Protein AF-A0A535UPL1-F1 (afdb_monomer_lite)

Sequence (109 aa):
MVQADIFSMHWLLLVPPGIPD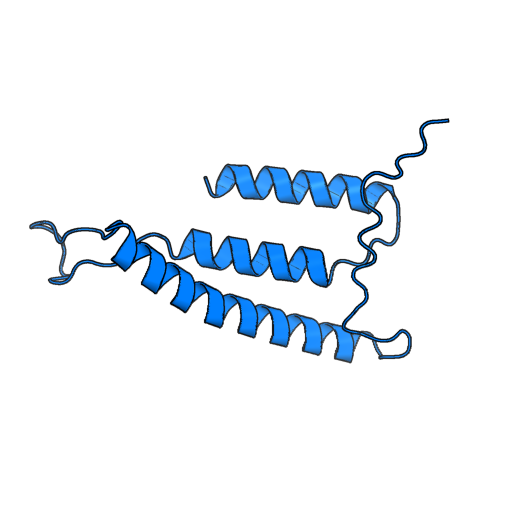IITLLIGGAAAFLFAYLLTFAMRALCYKLGWLDQPAARRVHTKAVPRLGGVAMFVAFALASILFYKPGSSNEVIIYWLLMAASLFLVI

Foldseek 3Di:
DPPCPPDPPPLVPPDDPPDDPVVLVVVLVVQLVVQLVVLQVVQQVVCVVVVQWQDDDPPDPDNDTHHPCSVVSNLVSVVVSCSNSDDDPDPVVVVVVVVVNVVVVVVSD

Structure (mmCIF, N/CA/C/O backbone):
data_AF-A0A535UPL1-F1
#
_entry.id   AF-A0A535UPL1-F1
#
loop_
_atom_site.group_PDB
_atom_site.id
_atom_site.type_symbol
_atom_site.label_atom_id
_atom_site.label_alt_id
_atom_site.label_comp_id
_atom_site.label_asym_id
_atom_site.label_entity_id
_atom_site.label_seq_id
_atom_site.pdbx_PDB_ins_code
_atom_site.Cartn_x
_atom_site.Cartn_y
_atom_site.Cartn_z
_atom_site.occupancy
_atom_site.B_iso_or_equiv
_atom_site.auth_seq_id
_atom_site.auth_comp_id
_atom_site.auth_asym_id
_atom_site.auth_atom_id
_atom_site.pdbx_PDB_model_num
ATOM 1 N N . MET A 1 1 ? 36.236 -3.725 -7.963 1.00 39.41 1 MET A N 1
ATOM 2 C CA . MET A 1 1 ? 35.810 -5.023 -7.396 1.00 39.41 1 MET A CA 1
ATOM 3 C C . MET A 1 1 ? 35.050 -4.792 -6.093 1.00 39.41 1 MET A C 1
ATOM 5 O O . MET A 1 1 ? 35.579 -5.038 -5.025 1.00 39.41 1 MET A O 1
ATOM 9 N N . VAL A 1 2 ? 33.816 -4.297 -6.179 1.00 43.72 2 VAL A N 1
ATOM 10 C CA . VAL A 1 2 ? 32.766 -4.607 -5.199 1.00 43.72 2 VAL A CA 1
ATOM 11 C C . VAL A 1 2 ? 31.540 -4.822 -6.063 1.00 43.72 2 VAL A C 1
ATOM 13 O O . VAL A 1 2 ? 30.874 -3.886 -6.493 1.00 43.72 2 VAL A O 1
ATOM 16 N N . GLN A 1 3 ? 31.380 -6.074 -6.460 1.00 48.34 3 GLN A N 1
ATOM 17 C CA . GLN A 1 3 ? 30.200 -6.581 -7.123 1.00 48.34 3 GLN A CA 1
ATOM 18 C C . GLN A 1 3 ? 29.053 -6.438 -6.114 1.00 48.34 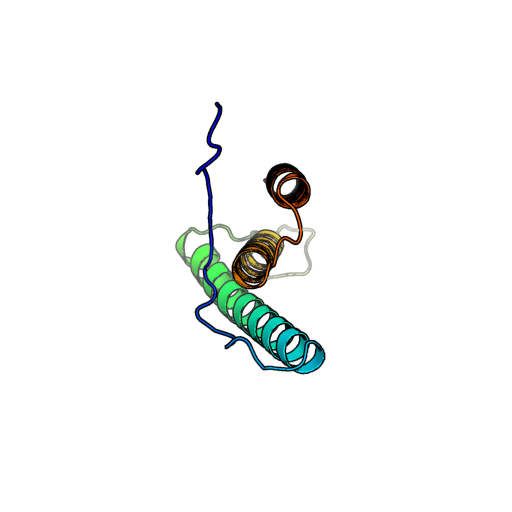3 GLN A C 1
ATOM 20 O O . GLN A 1 3 ? 28.896 -7.268 -5.223 1.00 48.34 3 GLN A O 1
ATOM 25 N N . ALA A 1 4 ? 28.314 -5.332 -6.180 1.00 45.44 4 ALA A N 1
ATOM 26 C CA . ALA A 1 4 ? 27.094 -5.151 -5.406 1.00 45.44 4 ALA A CA 1
ATOM 27 C C . ALA A 1 4 ? 25.962 -5.953 -6.069 1.00 45.44 4 ALA A C 1
ATOM 29 O O . ALA A 1 4 ? 24.967 -5.397 -6.522 1.00 45.44 4 ALA A O 1
ATOM 30 N N . ASP A 1 5 ? 26.127 -7.276 -6.104 1.00 53.47 5 ASP A N 1
ATOM 31 C CA . ASP A 1 5 ? 25.078 -8.265 -6.376 1.00 53.47 5 ASP A CA 1
ATOM 32 C C . ASP A 1 5 ? 24.126 -8.354 -5.167 1.00 53.47 5 ASP A C 1
ATOM 34 O O . ASP A 1 5 ? 23.857 -9.432 -4.648 1.00 53.47 5 ASP A O 1
ATOM 38 N N . ILE A 1 6 ? 23.664 -7.218 -4.629 1.00 48.59 6 ILE A N 1
ATOM 39 C CA . ILE A 1 6 ? 22.876 -7.242 -3.391 1.00 48.59 6 ILE A CA 1
ATOM 40 C C . ILE A 1 6 ? 21.394 -7.448 -3.680 1.00 48.59 6 ILE A C 1
ATOM 42 O O . ILE A 1 6 ? 20.780 -8.240 -2.987 1.00 48.59 6 ILE A O 1
ATOM 46 N N . PHE A 1 7 ? 20.799 -6.849 -4.709 1.00 51.09 7 PHE A N 1
ATOM 47 C CA . PHE A 1 7 ? 19.355 -7.001 -4.922 1.00 51.09 7 PHE A CA 1
ATOM 48 C C . PHE A 1 7 ? 18.996 -6.746 -6.391 1.00 51.09 7 PHE A C 1
ATOM 50 O O . PHE A 1 7 ? 18.380 -5.740 -6.734 1.00 51.09 7 PHE A O 1
ATOM 57 N N . SER A 1 8 ? 19.368 -7.663 -7.290 1.00 48.62 8 SER A N 1
ATOM 58 C CA . SER A 1 8 ? 18.715 -7.738 -8.604 1.00 48.62 8 SER A CA 1
ATOM 59 C C . SER A 1 8 ? 17.299 -8.286 -8.395 1.00 48.62 8 SER A C 1
ATOM 61 O O . SER A 1 8 ? 17.007 -9.445 -8.674 1.00 48.62 8 SER A O 1
ATOM 63 N N . MET A 1 9 ? 16.408 -7.476 -7.814 1.00 50.38 9 MET A N 1
ATOM 64 C CA . MET A 1 9 ? 14.978 -7.776 -7.766 1.00 50.38 9 MET A CA 1
ATOM 65 C C . MET A 1 9 ? 14.385 -7.497 -9.142 1.00 50.38 9 MET A C 1
ATOM 67 O O . MET A 1 9 ? 13.619 -6.566 -9.359 1.00 50.38 9 MET A O 1
ATOM 71 N N . HIS A 1 10 ? 14.750 -8.347 -10.095 1.00 49.78 10 HIS A N 1
ATOM 72 C CA . HIS A 1 10 ? 14.055 -8.482 -11.362 1.00 49.78 10 HIS A CA 1
ATOM 73 C C . HIS A 1 10 ? 12.766 -9.286 -11.116 1.00 49.78 10 HIS A C 1
ATOM 75 O O . HIS A 1 10 ? 12.576 -10.358 -11.681 1.00 49.78 10 HIS A O 1
ATOM 81 N N . TRP A 1 11 ? 11.860 -8.809 -10.249 1.00 49.09 11 TRP A N 1
ATOM 82 C CA . TRP A 1 11 ? 10.522 -9.411 -10.110 1.00 49.09 11 TRP A CA 1
ATOM 83 C C . TRP A 1 11 ? 9.590 -8.905 -11.215 1.00 49.09 11 TRP A C 1
ATOM 85 O O . TRP A 1 11 ? 8.460 -8.476 -11.002 1.00 49.09 11 TRP A O 1
ATOM 95 N N . LEU A 1 12 ? 10.090 -8.998 -12.446 1.00 52.00 12 LEU A N 1
ATOM 96 C CA . LEU A 1 12 ? 9.401 -8.691 -13.690 1.00 52.00 12 LEU A CA 1
ATOM 97 C C . LEU A 1 12 ? 8.495 -9.876 -14.061 1.00 52.00 12 LEU A C 1
ATOM 99 O O . LEU A 1 12 ? 8.635 -10.478 -15.118 1.00 52.00 12 LEU A O 1
ATOM 103 N N . LEU A 1 13 ? 7.604 -10.271 -13.146 1.00 54.31 13 LEU A N 1
ATOM 104 C CA . LEU A 1 13 ? 6.710 -11.415 -13.355 1.00 54.31 13 LEU A CA 1
ATOM 105 C C . LEU A 1 13 ? 5.318 -11.029 -13.867 1.00 54.31 13 LEU A C 1
ATOM 107 O O . LEU A 1 13 ? 4.562 -11.918 -14.239 1.00 54.31 13 LEU A O 1
ATOM 111 N N . LEU A 1 14 ? 4.966 -9.740 -13.922 1.00 56.03 14 LEU A N 1
ATOM 112 C CA . LEU A 1 14 ? 3.596 -9.332 -14.272 1.00 56.03 14 LEU A CA 1
ATOM 113 C C . LEU A 1 14 ? 3.444 -8.529 -15.565 1.00 56.03 14 LEU A C 1
ATOM 115 O O . LEU A 1 14 ? 2.342 -8.500 -16.106 1.00 56.03 14 LEU A O 1
ATOM 119 N N . VAL A 1 15 ? 4.504 -7.915 -16.097 1.00 61.09 15 VAL A N 1
ATOM 120 C CA . VAL A 1 15 ? 4.390 -7.073 -17.299 1.00 61.09 15 VAL A CA 1
ATOM 121 C C . VAL A 1 15 ? 5.441 -7.491 -18.333 1.00 61.09 15 VAL A C 1
ATOM 123 O O . VAL A 1 15 ? 6.617 -7.172 -18.156 1.00 61.09 15 VAL A O 1
ATOM 126 N N . PRO A 1 16 ? 5.053 -8.221 -19.397 1.00 66.75 16 PRO A N 1
ATOM 127 C CA . PRO A 1 16 ? 5.973 -8.600 -20.460 1.00 66.75 16 PRO A CA 1
ATOM 128 C C . PRO A 1 16 ? 6.628 -7.377 -21.131 1.00 66.75 16 PRO A C 1
ATOM 130 O O . PRO A 1 16 ? 5.954 -6.364 -21.354 1.00 66.75 16 PRO A O 1
ATOM 133 N N . PRO A 1 17 ? 7.921 -7.457 -21.504 1.00 63.62 17 PRO A N 1
ATOM 134 C CA . PRO A 1 17 ? 8.581 -6.406 -22.272 1.00 63.62 17 PRO A CA 1
ATOM 135 C C . PRO A 1 17 ? 7.927 -6.303 -23.659 1.00 63.62 17 PRO A C 1
ATOM 137 O O . PRO A 1 17 ? 7.969 -7.246 -24.444 1.00 63.62 17 PRO A O 1
ATOM 140 N N . GLY A 1 18 ? 7.283 -5.167 -23.941 1.00 71.12 18 GLY A N 1
ATOM 141 C CA . GLY A 1 18 ? 6.524 -4.928 -25.179 1.00 71.12 18 GLY A CA 1
ATOM 142 C C . GLY A 1 18 ? 5.205 -4.176 -24.978 1.00 71.12 18 GLY A C 1
ATOM 143 O O . GLY A 1 18 ? 4.594 -3.736 -25.948 1.00 71.12 18 GLY A O 1
ATOM 144 N N . ILE A 1 19 ? 4.771 -4.002 -23.727 1.00 77.31 19 ILE A N 1
ATOM 145 C CA . ILE A 1 19 ? 3.575 -3.233 -23.369 1.00 77.31 19 ILE A CA 1
ATOM 146 C C . ILE A 1 19 ? 3.926 -1.731 -23.295 1.00 77.31 19 ILE A C 1
ATOM 148 O O . ILE A 1 19 ? 4.956 -1.391 -22.711 1.00 77.31 19 ILE A O 1
ATOM 152 N N . PRO A 1 20 ? 3.103 -0.818 -23.854 1.00 84.38 20 PRO A N 1
ATOM 153 C CA . PRO A 1 20 ? 3.342 0.622 -23.754 1.00 84.38 20 PRO A CA 1
ATOM 154 C C . PRO A 1 20 ? 3.289 1.110 -22.299 1.00 84.38 20 PRO A C 1
ATOM 156 O O . PRO A 1 20 ? 2.469 0.641 -21.507 1.00 84.38 20 PRO A O 1
ATOM 159 N N . ASP A 1 21 ? 4.112 2.110 -21.972 1.00 82.06 21 ASP A N 1
ATOM 160 C CA . ASP A 1 21 ? 4.305 2.610 -20.600 1.00 82.06 21 ASP A CA 1
ATOM 161 C C . ASP A 1 21 ? 2.997 3.014 -19.903 1.00 82.06 21 ASP A C 1
ATOM 163 O O . ASP A 1 21 ? 2.821 2.773 -18.710 1.00 82.06 21 ASP A O 1
ATOM 167 N N . ILE A 1 22 ? 2.036 3.559 -20.656 1.00 86.56 22 ILE A N 1
ATOM 168 C CA . ILE A 1 22 ? 0.710 3.934 -20.142 1.00 86.56 22 ILE A CA 1
ATOM 169 C C . ILE A 1 22 ? -0.045 2.713 -19.602 1.00 86.56 22 ILE A C 1
ATOM 171 O O . ILE A 1 22 ? -0.648 2.784 -18.534 1.00 86.56 22 ILE A O 1
ATOM 175 N N . ILE A 1 23 ? -0.011 1.582 -20.311 1.00 85.88 23 ILE A N 1
ATOM 176 C CA . ILE A 1 23 ? -0.704 0.363 -19.875 1.00 85.88 23 ILE A CA 1
ATOM 177 C C . ILE A 1 23 ? -0.007 -0.214 -18.640 1.00 85.88 23 ILE A C 1
ATOM 179 O O . ILE A 1 23 ? -0.681 -0.618 -17.695 1.00 85.88 23 ILE A O 1
ATOM 183 N N . THR A 1 24 ? 1.326 -0.180 -18.596 1.00 82.38 24 THR A N 1
ATOM 184 C CA . THR A 1 24 ? 2.103 -0.573 -17.411 1.00 82.38 24 THR A CA 1
ATOM 185 C C . THR A 1 24 ? 1.733 0.272 -16.190 1.00 82.38 24 THR A C 1
ATOM 187 O O . THR A 1 24 ? 1.523 -0.275 -15.107 1.00 82.38 24 THR A O 1
ATOM 190 N N . LEU A 1 25 ? 1.570 1.588 -16.363 1.00 84.12 25 LEU A N 1
ATOM 191 C CA . LEU A 1 25 ? 1.138 2.497 -15.299 1.00 84.12 25 LEU A CA 1
ATOM 192 C C . LEU A 1 25 ? -0.283 2.171 -14.811 1.00 84.12 25 LEU A C 1
ATOM 194 O O . LEU A 1 25 ? -0.531 2.151 -13.607 1.00 84.12 25 LEU A O 1
ATOM 198 N N . LEU A 1 26 ? -1.210 1.877 -15.729 1.00 89.31 26 LEU A N 1
ATOM 199 C CA . LEU A 1 26 ? -2.584 1.494 -15.384 1.00 89.31 26 LEU A CA 1
ATOM 200 C C . LEU A 1 26 ? -2.636 0.162 -14.626 1.00 89.31 26 LEU A C 1
ATOM 202 O O . LEU A 1 26 ? -3.356 0.058 -13.633 1.00 89.31 26 LEU A O 1
ATOM 206 N N . ILE A 1 27 ? -1.848 -0.833 -15.045 1.00 87.19 27 ILE A N 1
ATOM 207 C CA . ILE A 1 27 ? -1.731 -2.122 -14.346 1.00 87.19 27 ILE A CA 1
ATOM 208 C C . ILE A 1 27 ? -1.143 -1.911 -12.947 1.00 87.19 27 ILE A C 1
ATOM 210 O O . ILE A 1 27 ? -1.687 -2.435 -11.975 1.00 87.19 27 ILE A O 1
ATOM 214 N N . GLY A 1 28 ? -0.085 -1.104 -12.830 1.00 86.19 28 GLY A N 1
ATOM 215 C CA . GLY A 1 28 ? 0.520 -0.750 -11.546 1.00 86.19 28 GLY A CA 1
ATOM 216 C C . GLY A 1 28 ? -0.457 -0.046 -10.607 1.00 86.19 28 GLY A C 1
ATOM 217 O O . GLY A 1 28 ? -0.583 -0.427 -9.444 1.00 86.19 28 GLY A O 1
ATOM 218 N N . GLY A 1 29 ? -1.213 0.929 -11.116 1.00 87.31 29 GLY A N 1
ATOM 219 C CA . GLY A 1 29 ? -2.238 1.643 -10.352 1.00 87.31 29 GLY A CA 1
ATOM 220 C C . GLY A 1 29 ? -3.376 0.732 -9.885 1.00 87.31 29 GLY A C 1
ATOM 221 O O . GLY A 1 29 ? -3.759 0.771 -8.715 1.00 87.31 29 GLY A O 1
ATOM 222 N N . ALA A 1 30 ? -3.880 -0.136 -10.765 1.00 90.31 30 ALA A N 1
ATOM 223 C CA . ALA A 1 30 ? -4.911 -1.111 -10.416 1.00 90.31 30 ALA A CA 1
ATOM 224 C C . ALA A 1 30 ? -4.415 -2.124 -9.370 1.00 90.31 30 ALA A C 1
ATOM 226 O O . ALA A 1 30 ? -5.128 -2.427 -8.412 1.00 90.31 30 ALA A O 1
ATOM 227 N N . ALA A 1 31 ? -3.178 -2.607 -9.505 1.00 88.31 31 ALA A N 1
ATOM 228 C CA . ALA A 1 31 ? -2.561 -3.503 -8.533 1.00 88.31 31 ALA A CA 1
ATOM 229 C C . ALA A 1 31 ? -2.360 -2.821 -7.172 1.00 88.31 31 ALA A C 1
ATOM 231 O O . ALA A 1 31 ? -2.705 -3.402 -6.145 1.00 88.31 31 ALA A O 1
ATOM 232 N N . ALA A 1 32 ? -1.882 -1.573 -7.148 1.00 87.62 32 ALA A N 1
ATOM 233 C CA . ALA A 1 32 ? -1.738 -0.794 -5.918 1.00 87.62 32 ALA A CA 1
ATOM 234 C C . ALA A 1 32 ? -3.086 -0.598 -5.207 1.00 87.62 32 ALA A C 1
ATOM 236 O O . ALA A 1 32 ? -3.174 -0.764 -3.989 1.00 87.62 32 ALA A O 1
ATOM 237 N N . PHE A 1 33 ? -4.150 -0.316 -5.964 1.00 90.06 33 PHE A N 1
ATOM 238 C CA . PHE A 1 33 ? -5.506 -0.225 -5.426 1.00 90.06 33 PHE A CA 1
ATOM 239 C C . PHE A 1 33 ? -5.972 -1.553 -4.815 1.00 90.06 33 PHE A C 1
ATOM 241 O O . PHE A 1 33 ? -6.460 -1.575 -3.684 1.00 90.06 33 PHE A O 1
ATOM 248 N N . LEU A 1 34 ? -5.778 -2.669 -5.525 1.00 91.94 34 LEU A N 1
ATOM 249 C CA . LEU A 1 34 ? -6.137 -4.001 -5.032 1.00 91.94 34 LEU A CA 1
ATOM 250 C C . LEU A 1 34 ? -5.356 -4.374 -3.769 1.00 91.94 34 LEU A C 1
ATOM 252 O O . LEU A 1 34 ? -5.955 -4.858 -2.806 1.00 91.94 34 LEU A O 1
ATOM 256 N N . PHE A 1 35 ? -4.049 -4.108 -3.734 1.00 90.12 35 PHE A N 1
ATOM 257 C CA . PHE A 1 35 ? -3.230 -4.336 -2.546 1.00 90.12 35 PHE A CA 1
ATOM 258 C C . PHE A 1 35 ? -3.698 -3.486 -1.371 1.00 90.12 35 PHE A C 1
ATOM 260 O O . PHE A 1 35 ? -3.896 -4.034 -0.290 1.00 90.12 35 PHE A O 1
ATOM 267 N N . ALA A 1 36 ? -3.950 -2.190 -1.569 1.00 90.69 36 ALA A N 1
ATOM 268 C CA . ALA A 1 36 ? -4.442 -1.307 -0.513 1.00 90.69 36 ALA A CA 1
ATOM 269 C C . ALA A 1 36 ? -5.798 -1.764 0.032 1.00 90.69 36 ALA A C 1
ATOM 271 O O . ALA A 1 36 ? -5.994 -1.808 1.248 1.00 90.69 36 ALA A O 1
ATOM 272 N N . TYR A 1 37 ? -6.717 -2.158 -0.849 1.00 91.62 37 TYR A N 1
ATOM 273 C CA . TYR A 1 37 ? -8.023 -2.677 -0.461 1.00 91.62 37 TYR A CA 1
ATOM 274 C C . TYR A 1 37 ? -7.874 -3.951 0.380 1.00 91.62 37 TYR A C 1
ATOM 276 O O . TYR A 1 37 ? -8.306 -3.982 1.533 1.00 91.62 37 TYR A O 1
ATOM 284 N N . LEU A 1 38 ? -7.190 -4.974 -0.142 1.00 92.62 38 LEU A N 1
ATOM 285 C CA . LEU A 1 38 ? -7.015 -6.261 0.540 1.00 92.62 38 LEU A CA 1
ATOM 286 C C . LEU A 1 38 ? -6.265 -6.124 1.869 1.00 92.62 38 LEU A C 1
ATOM 288 O O . LEU A 1 38 ? -6.710 -6.679 2.878 1.00 92.62 38 LEU A O 1
ATOM 292 N N . LEU A 1 39 ? -5.172 -5.355 1.906 1.00 88.88 39 LEU A N 1
ATOM 293 C CA . LEU A 1 39 ? -4.407 -5.148 3.138 1.00 88.88 39 LEU A CA 1
ATOM 294 C C . LEU A 1 39 ? -5.194 -4.370 4.182 1.00 88.88 39 LEU A C 1
ATOM 296 O O . LEU A 1 39 ? -5.049 -4.653 5.367 1.00 88.88 39 LEU A O 1
ATOM 300 N N . THR A 1 40 ? -6.059 -3.439 3.783 1.00 89.06 40 THR A N 1
ATOM 301 C CA . THR A 1 40 ? -6.908 -2.713 4.735 1.00 89.06 40 THR A CA 1
ATOM 302 C C . THR A 1 40 ? -7.871 -3.667 5.450 1.00 89.06 40 THR A C 1
ATOM 304 O O . THR A 1 40 ? -8.019 -3.593 6.673 1.00 89.06 40 THR A O 1
ATOM 307 N N . PHE A 1 41 ? -8.476 -4.623 4.734 1.00 88.12 41 PHE A N 1
ATOM 308 C CA . PHE A 1 41 ? -9.305 -5.662 5.363 1.00 88.12 41 PHE A CA 1
ATOM 309 C C . PHE A 1 41 ? -8.480 -6.643 6.197 1.00 88.12 41 PHE A C 1
ATOM 311 O O . PHE A 1 41 ? -8.887 -6.980 7.312 1.00 88.12 41 PHE A O 1
ATOM 318 N N . ALA A 1 42 ? -7.314 -7.066 5.704 1.00 87.50 42 ALA A N 1
ATOM 319 C CA . ALA A 1 42 ? -6.420 -7.956 6.439 1.00 87.50 42 ALA A CA 1
ATOM 320 C C . ALA A 1 42 ? -5.945 -7.317 7.754 1.00 87.50 42 ALA A C 1
ATOM 322 O O . ALA A 1 42 ? -6.025 -7.943 8.811 1.00 87.50 42 ALA A O 1
ATOM 323 N N . MET A 1 43 ? -5.542 -6.044 7.720 1.00 86.88 43 MET A N 1
ATOM 324 C CA . MET A 1 43 ? -5.095 -5.313 8.903 1.00 86.88 43 MET A CA 1
ATOM 325 C C . MET A 1 43 ? -6.241 -5.067 9.875 1.00 86.88 43 MET A C 1
ATOM 327 O O . MET A 1 43 ? -6.061 -5.183 11.084 1.00 86.88 43 MET A O 1
ATOM 331 N N . ARG A 1 44 ? -7.452 -4.801 9.374 1.00 84.44 44 ARG A N 1
ATOM 332 C CA . ARG A 1 44 ? -8.648 -4.730 10.219 1.00 84.44 44 ARG A CA 1
ATOM 333 C C . ARG A 1 44 ? -8.870 -6.044 10.969 1.00 84.44 44 ARG A C 1
ATOM 335 O O . ARG A 1 44 ? -9.081 -6.012 12.178 1.00 84.44 44 ARG A O 1
ATOM 342 N N . ALA A 1 45 ? -8.792 -7.184 10.284 1.00 84.62 45 ALA A N 1
ATOM 343 C CA . ALA A 1 45 ? -8.912 -8.496 10.920 1.00 84.62 45 ALA A CA 1
ATOM 344 C C . ALA A 1 45 ? -7.784 -8.751 11.936 1.00 84.62 45 ALA A C 1
ATOM 346 O O . ALA A 1 45 ? -8.044 -9.283 13.016 1.00 84.62 45 ALA A O 1
ATOM 347 N N . LEU A 1 46 ? -6.556 -8.324 11.628 1.00 84.12 46 LEU A N 1
ATOM 348 C CA . LEU A 1 46 ? -5.408 -8.436 12.527 1.00 84.12 46 LEU A CA 1
ATOM 349 C C . LEU A 1 46 ? -5.589 -7.592 13.798 1.00 84.12 46 LEU A C 1
ATOM 351 O O . LEU A 1 46 ? -5.363 -8.103 14.889 1.00 84.12 46 LEU A O 1
ATOM 355 N N . CYS A 1 47 ? -6.080 -6.353 13.685 1.00 83.12 47 CYS A N 1
ATOM 356 C CA . CYS A 1 47 ? -6.398 -5.496 14.833 1.00 83.12 47 CYS A CA 1
ATOM 357 C C . CYS A 1 47 ? -7.424 -6.139 15.770 1.00 83.12 47 CYS A C 1
ATOM 359 O O . CYS A 1 47 ? -7.267 -6.068 16.986 1.00 83.12 47 CYS A O 1
ATOM 361 N N . TYR A 1 48 ? -8.462 -6.782 15.221 1.00 81.31 48 TYR A N 1
ATOM 362 C CA . TYR A 1 48 ? -9.444 -7.500 16.039 1.00 81.31 48 TYR A CA 1
ATOM 363 C C . TYR A 1 48 ? -8.838 -8.735 16.711 1.00 81.31 48 TYR A C 1
ATOM 365 O O . TYR A 1 48 ? -9.131 -8.979 17.877 1.00 81.31 48 TYR A O 1
ATOM 373 N N . LYS A 1 49 ? -7.977 -9.489 16.013 1.00 81.75 49 LYS A N 1
ATOM 374 C CA . LYS A 1 49 ? -7.308 -10.674 16.575 1.00 81.75 49 LYS A CA 1
ATOM 375 C C . LYS A 1 49 ? -6.288 -10.330 17.662 1.00 81.75 49 LYS A C 1
ATOM 377 O O . LYS A 1 49 ? -6.219 -11.034 18.660 1.00 81.75 49 LYS A O 1
ATOM 382 N N . LEU A 1 50 ? -5.506 -9.267 17.471 1.00 82.12 50 LEU A N 1
ATOM 383 C CA . LEU A 1 50 ? -4.487 -8.811 18.424 1.00 82.12 50 LEU A CA 1
ATOM 384 C C . LEU A 1 50 ? -5.061 -7.913 19.533 1.00 82.12 50 LEU A C 1
ATOM 386 O O . LEU A 1 50 ? -4.341 -7.552 20.459 1.00 82.12 50 LEU A O 1
ATOM 390 N N . GLY A 1 51 ? -6.336 -7.522 19.442 1.00 74.94 51 GLY A N 1
ATOM 391 C CA . GLY A 1 51 ? -6.982 -6.639 20.414 1.00 74.94 51 GLY A CA 1
ATOM 392 C C . GLY A 1 51 ? -6.481 -5.190 20.382 1.00 74.94 51 GLY A C 1
ATOM 393 O O . GLY A 1 51 ? -6.753 -4.436 21.314 1.00 74.94 51 GLY A O 1
ATOM 394 N N . TRP A 1 52 ? -5.772 -4.772 19.325 1.00 78.12 52 TRP A N 1
ATOM 395 C CA . TRP A 1 52 ? -5.278 -3.397 19.140 1.00 78.12 52 TRP A CA 1
ATOM 396 C C . TRP A 1 52 ? -6.408 -2.472 18.667 1.00 78.12 52 TRP A C 1
ATOM 398 O O . TRP A 1 52 ? -6.411 -1.936 17.553 1.00 78.12 52 TRP A O 1
ATOM 408 N N . LEU A 1 53 ? -7.411 -2.326 19.525 1.00 79.50 53 LEU A N 1
ATOM 409 C CA . LEU A 1 53 ? -8.600 -1.517 19.301 1.00 79.50 53 LEU A CA 1
ATOM 410 C C . LEU A 1 53 ? -8.562 -0.303 20.234 1.00 79.50 53 LEU A C 1
ATOM 412 O O . LEU A 1 53 ? -8.299 -0.439 21.428 1.00 79.50 53 LEU A O 1
ATOM 416 N N . ASP A 1 54 ? -8.845 0.885 19.698 1.00 75.94 54 ASP A N 1
ATOM 417 C CA . ASP A 1 54 ? -9.020 2.088 20.516 1.00 75.94 54 ASP A CA 1
ATOM 418 C C . ASP A 1 54 ? -10.329 1.949 21.284 1.00 75.94 54 ASP A C 1
ATOM 420 O O . ASP A 1 54 ? -11.407 1.935 20.680 1.00 75.94 54 ASP A O 1
ATOM 424 N N . GLN A 1 55 ? -10.243 1.816 22.603 1.00 74.62 55 GLN A N 1
ATOM 425 C CA . GLN A 1 55 ? -11.433 1.760 23.437 1.00 74.62 55 GLN A CA 1
ATOM 426 C C . GLN A 1 55 ? -12.093 3.144 23.496 1.00 74.62 55 GLN A C 1
ATOM 428 O O . GLN A 1 55 ? -11.405 4.170 23.544 1.00 74.62 55 GLN A O 1
ATOM 433 N N . PRO A 1 56 ? -13.431 3.204 23.483 1.00 69.94 56 PRO A N 1
ATOM 434 C CA . PRO A 1 56 ? -14.142 4.467 23.568 1.00 69.94 56 PRO A CA 1
ATOM 435 C C . PRO A 1 56 ? -13.913 5.112 24.945 1.00 69.94 56 PRO A C 1
ATOM 437 O O . PRO A 1 56 ? -14.148 4.497 25.980 1.00 69.94 56 PRO A O 1
ATOM 440 N N . ALA A 1 57 ? -13.440 6.360 24.959 1.00 69.62 57 ALA A N 1
ATOM 441 C CA . ALA A 1 57 ? -13.263 7.154 26.177 1.00 69.62 57 ALA A CA 1
ATOM 442 C C . ALA A 1 57 ? -14.438 8.126 26.365 1.00 69.62 57 ALA A C 1
ATOM 444 O O . ALA A 1 57 ? -15.070 8.518 25.388 1.00 69.62 57 ALA A O 1
ATOM 445 N N . ALA A 1 58 ? -14.673 8.602 27.594 1.00 63.25 58 ALA A N 1
ATOM 446 C CA . ALA A 1 58 ? -15.807 9.472 27.956 1.00 63.25 58 ALA A CA 1
ATOM 447 C C . ALA A 1 58 ? -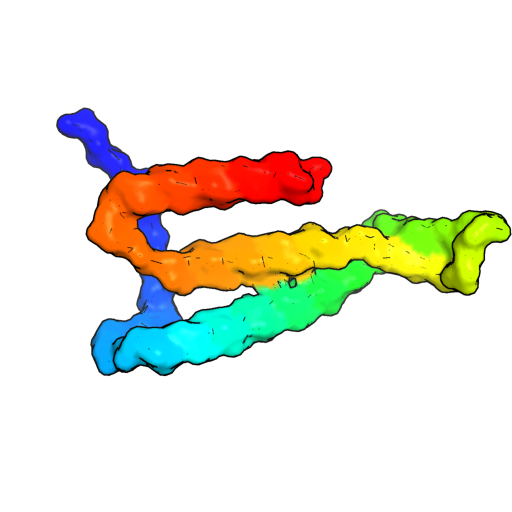15.909 10.803 27.169 1.00 63.25 58 ALA A C 1
ATOM 449 O O . ALA A 1 58 ? -16.932 11.477 27.222 1.00 63.25 58 ALA A O 1
ATOM 450 N N . ARG A 1 59 ? -14.861 11.182 26.422 1.00 71.75 59 ARG A N 1
ATOM 451 C CA . ARG A 1 59 ? -14.826 12.350 25.521 1.00 71.75 59 ARG A CA 1
ATOM 452 C C . ARG A 1 59 ? -15.002 12.020 24.032 1.00 71.75 59 ARG A C 1
ATOM 454 O O . ARG A 1 59 ? -14.937 12.932 23.212 1.00 71.75 59 ARG A O 1
ATOM 461 N N . ARG A 1 60 ? -15.160 10.749 23.647 1.00 63.09 60 ARG A N 1
ATOM 462 C CA . ARG A 1 60 ? -15.242 10.327 22.240 1.00 63.09 60 ARG A CA 1
ATOM 463 C C . ARG A 1 60 ? -16.671 9.957 21.851 1.00 63.09 60 ARG A C 1
ATOM 465 O O . ARG A 1 60 ? -17.351 9.240 22.569 1.00 63.09 60 ARG A O 1
ATOM 472 N N . VAL A 1 61 ? -17.090 10.421 20.672 1.00 70.19 61 VAL A N 1
ATOM 473 C CA . VAL A 1 61 ? -18.434 10.189 20.101 1.00 70.19 61 VAL A CA 1
ATOM 474 C C . VAL A 1 61 ? -18.628 8.727 19.665 1.00 70.19 61 VAL A C 1
ATOM 476 O O . VAL A 1 61 ? -19.750 8.233 19.586 1.00 70.19 61 VAL A O 1
ATOM 479 N N . HIS A 1 62 ? -17.537 8.006 19.391 1.00 60.97 62 HIS A N 1
ATOM 480 C CA . HIS A 1 62 ? -17.600 6.596 19.021 1.00 60.97 62 HIS A CA 1
ATOM 481 C C . HIS A 1 62 ? -17.918 5.727 20.235 1.00 60.97 62 HIS A C 1
ATOM 483 O O . HIS A 1 62 ? -17.182 5.726 21.211 1.00 60.97 62 HIS A O 1
ATOM 489 N N . THR A 1 63 ? -18.986 4.941 20.131 1.00 66.19 63 THR A N 1
ATOM 490 C CA . THR A 1 63 ? -19.427 3.972 21.146 1.00 66.19 63 THR A CA 1
ATOM 491 C C . THR A 1 63 ? -18.853 2.569 20.930 1.00 66.19 63 THR A C 1
ATOM 493 O O . THR A 1 63 ? -19.033 1.689 21.766 1.00 66.19 63 THR A O 1
ATOM 496 N N . LYS A 1 64 ? -18.154 2.340 19.809 1.00 71.00 64 LYS A N 1
ATOM 497 C CA . LYS A 1 64 ? -17.550 1.054 19.433 1.00 71.00 64 LYS A CA 1
ATOM 498 C C . LYS A 1 64 ? -16.040 1.201 19.286 1.00 71.00 64 LYS A C 1
ATOM 500 O O . LYS A 1 64 ? -15.570 2.230 18.805 1.00 71.00 64 LYS A O 1
ATOM 505 N N . ALA A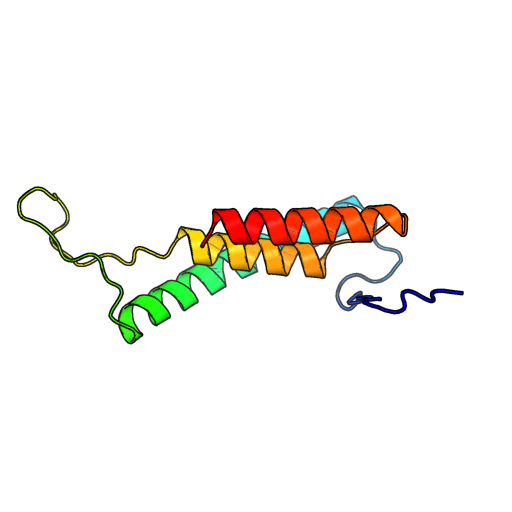 1 65 ? -15.302 0.161 19.668 1.00 74.00 65 ALA A N 1
ATOM 506 C CA . ALA A 1 65 ? -13.850 0.148 19.558 1.00 74.00 65 ALA A CA 1
ATOM 507 C C . ALA A 1 65 ? -13.409 0.128 18.082 1.00 74.00 65 ALA A C 1
ATOM 509 O O . ALA A 1 65 ? -13.928 -0.662 17.284 1.00 74.00 65 ALA A O 1
ATOM 510 N N . VAL A 1 66 ? -12.471 1.005 17.714 1.00 76.69 66 VAL A N 1
ATOM 511 C CA . VAL A 1 66 ? -12.027 1.204 16.322 1.00 76.69 66 VAL A CA 1
ATOM 512 C C . VAL A 1 66 ? -10.562 0.787 16.131 1.00 76.69 66 VAL A C 1
ATOM 514 O O . VAL A 1 66 ? -9.732 1.062 16.997 1.00 76.69 66 VAL A O 1
ATOM 517 N N . PRO A 1 67 ? -10.207 0.125 15.016 1.00 78.62 67 PRO A N 1
ATOM 518 C CA . PRO A 1 67 ? -8.824 -0.257 14.729 1.00 78.62 67 PRO A CA 1
ATOM 519 C C . PRO A 1 67 ? -7.980 0.979 14.377 1.00 78.62 67 PRO A C 1
ATOM 521 O O . PRO A 1 67 ? -8.367 1.762 13.511 1.00 78.62 67 PRO A O 1
ATOM 524 N N . ARG A 1 68 ? -6.814 1.158 15.015 1.00 76.19 68 ARG A N 1
ATOM 525 C CA . ARG A 1 68 ? -5.960 2.355 14.819 1.00 76.19 68 ARG A CA 1
ATOM 526 C C . ARG A 1 68 ? -4.880 2.206 13.743 1.00 76.19 68 ARG A C 1
ATOM 528 O O . ARG A 1 68 ? -4.287 3.199 13.342 1.00 76.19 68 ARG A O 1
ATOM 535 N N . LEU A 1 69 ? -4.634 0.994 13.246 1.00 81.88 69 LEU A N 1
ATOM 536 C CA . LEU A 1 69 ? -3.506 0.681 12.352 1.00 81.88 69 LEU A CA 1
ATOM 537 C C . LEU A 1 69 ? -3.795 0.903 10.857 1.00 81.88 69 LEU A C 1
ATOM 539 O O . LEU A 1 69 ? -3.240 0.211 10.004 1.00 81.88 69 LEU A O 1
ATOM 543 N N . GLY A 1 70 ? -4.671 1.850 10.516 1.00 78.81 70 GLY A N 1
ATOM 544 C CA . GLY A 1 70 ? -5.002 2.134 9.114 1.00 78.81 70 GLY A CA 1
ATOM 545 C C . GLY A 1 70 ? -3.792 2.622 8.309 1.00 78.81 70 GLY A C 1
ATOM 546 O O . GLY A 1 70 ? -3.551 2.140 7.207 1.00 78.81 70 GLY A O 1
ATOM 547 N N . GLY A 1 71 ? -2.989 3.522 8.890 1.00 83.88 71 GLY A N 1
ATOM 548 C CA . GLY A 1 71 ? -1.791 4.065 8.236 1.00 83.88 71 GLY A CA 1
ATOM 549 C C . GLY A 1 71 ? -0.741 2.996 7.919 1.00 83.88 71 GLY A C 1
ATOM 550 O O . GLY A 1 71 ? -0.191 2.985 6.822 1.00 83.88 71 GLY A O 1
ATOM 551 N N . VAL A 1 72 ? -0.539 2.037 8.829 1.00 86.81 72 VAL A N 1
ATOM 552 C CA . VAL A 1 72 ? 0.380 0.906 8.617 1.00 86.81 72 VAL A CA 1
ATOM 553 C C . VAL A 1 72 ? -0.094 0.035 7.450 1.00 86.81 72 VAL A C 1
ATOM 555 O O . VAL A 1 72 ? 0.710 -0.332 6.597 1.00 86.81 72 VAL A O 1
ATOM 558 N N . ALA A 1 73 ? -1.400 -0.243 7.352 1.00 86.81 73 ALA A N 1
ATOM 559 C CA . ALA A 1 73 ? -1.957 -1.014 6.238 1.00 86.81 73 ALA A CA 1
ATOM 560 C C . ALA A 1 73 ? -1.694 -0.340 4.881 1.00 86.81 73 ALA A C 1
ATOM 562 O O . ALA A 1 73 ? -1.301 -1.003 3.919 1.00 86.81 73 ALA A O 1
ATOM 563 N N . MET A 1 74 ? -1.874 0.983 4.820 1.00 87.94 74 MET A N 1
ATOM 564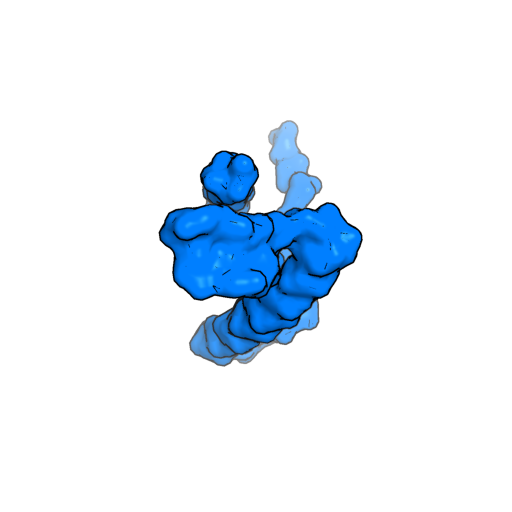 C CA . MET A 1 74 ? -1.633 1.769 3.611 1.00 87.94 74 MET A CA 1
ATOM 565 C C . MET A 1 74 ? -0.148 1.795 3.236 1.00 87.94 74 MET A C 1
ATOM 567 O O . MET A 1 74 ? 0.186 1.608 2.067 1.00 87.94 74 MET A O 1
ATOM 571 N N . PHE A 1 75 ? 0.741 1.974 4.217 1.00 90.62 75 PHE A N 1
ATOM 572 C CA . PHE A 1 75 ? 2.182 1.975 3.980 1.00 90.62 75 PHE A CA 1
ATOM 573 C C . PHE A 1 75 ? 2.674 0.635 3.432 1.00 90.62 75 PHE A C 1
ATOM 575 O O . PHE A 1 75 ? 3.394 0.612 2.439 1.00 90.62 75 PHE A O 1
ATOM 582 N N . VAL A 1 76 ? 2.248 -0.487 4.021 1.00 90.31 76 VAL A N 1
ATOM 583 C CA . VAL A 1 76 ? 2.656 -1.817 3.545 1.00 90.31 76 VAL A CA 1
ATOM 584 C C . VAL A 1 76 ? 2.146 -2.066 2.122 1.00 90.31 76 VAL A C 1
ATOM 586 O O . VAL A 1 76 ? 2.894 -2.579 1.292 1.00 90.31 76 VAL A O 1
ATOM 589 N N . ALA A 1 77 ? 0.916 -1.657 1.797 1.00 90.25 77 ALA A N 1
ATOM 590 C CA . ALA A 1 77 ? 0.391 -1.773 0.436 1.00 90.25 77 ALA A CA 1
ATOM 591 C C . ALA A 1 77 ? 1.194 -0.940 -0.575 1.00 90.25 77 ALA A C 1
ATOM 593 O O . ALA A 1 77 ? 1.524 -1.433 -1.654 1.00 90.25 77 ALA A O 1
ATOM 594 N N . PHE A 1 78 ? 1.544 0.297 -0.212 1.00 90.06 78 PHE A N 1
ATOM 595 C CA . PHE A 1 78 ? 2.397 1.159 -1.026 1.00 90.06 78 PHE A CA 1
ATOM 596 C C . PHE A 1 78 ? 3.797 0.565 -1.213 1.00 90.06 78 PHE A C 1
ATOM 598 O O . PHE A 1 78 ? 4.271 0.488 -2.342 1.00 90.06 78 PHE A O 1
ATOM 605 N N . ALA A 1 79 ? 4.437 0.107 -0.135 1.00 90.62 79 ALA A N 1
ATOM 606 C CA . ALA A 1 79 ? 5.766 -0.493 -0.176 1.00 90.62 79 ALA A CA 1
ATOM 607 C C . ALA A 1 79 ? 5.795 -1.727 -1.088 1.00 90.62 79 ALA A C 1
ATOM 609 O O . ALA A 1 79 ? 6.668 -1.842 -1.942 1.00 90.62 79 ALA A O 1
ATOM 610 N N . LEU A 1 80 ? 4.801 -2.613 -0.966 1.00 88.75 80 LEU A N 1
ATOM 611 C CA . LEU A 1 80 ? 4.671 -3.795 -1.820 1.00 88.75 80 LEU A CA 1
ATOM 612 C C . LEU A 1 80 ? 4.472 -3.425 -3.291 1.00 88.75 80 LEU A C 1
ATOM 614 O O . LEU A 1 80 ? 5.170 -3.959 -4.151 1.00 88.75 80 LEU A O 1
ATOM 618 N N . ALA A 1 81 ? 3.552 -2.503 -3.589 1.00 87.38 81 ALA A N 1
ATOM 619 C CA . ALA A 1 81 ? 3.326 -2.044 -4.957 1.00 87.38 81 ALA A CA 1
ATOM 620 C C . ALA A 1 81 ? 4.584 -1.380 -5.538 1.00 87.38 81 ALA A C 1
ATOM 622 O O . ALA A 1 81 ? 4.964 -1.647 -6.674 1.00 87.38 81 ALA A O 1
ATOM 623 N N . SER A 1 82 ? 5.260 -0.552 -4.745 1.00 86.94 82 SER A N 1
ATOM 624 C CA . SER A 1 82 ? 6.482 0.130 -5.149 1.00 86.94 82 SER A CA 1
ATOM 625 C C . SER A 1 82 ? 7.587 -0.866 -5.491 1.00 86.94 82 SER A C 1
ATOM 627 O O . SER A 1 82 ? 8.130 -0.787 -6.586 1.00 86.94 82 SER A O 1
ATOM 629 N N . ILE A 1 83 ? 7.863 -1.843 -4.623 1.00 86.38 83 ILE A N 1
ATOM 630 C CA . ILE A 1 83 ? 8.902 -2.859 -4.860 1.00 86.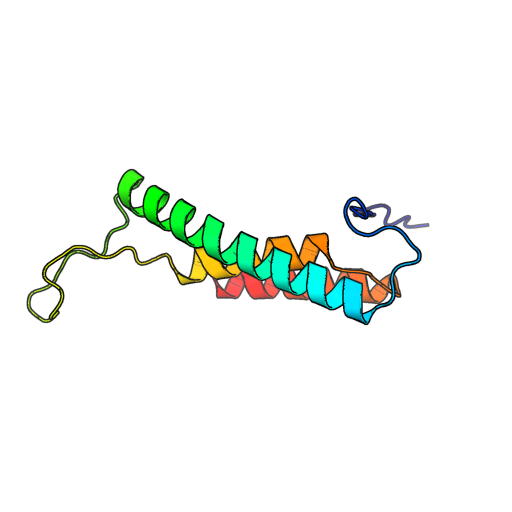38 83 ILE A CA 1
ATOM 631 C C . ILE A 1 83 ? 8.579 -3.697 -6.104 1.00 86.38 83 ILE A C 1
ATOM 633 O O . ILE A 1 83 ? 9.481 -4.053 -6.856 1.00 86.38 83 ILE A O 1
ATOM 637 N N . LEU A 1 84 ? 7.298 -3.995 -6.344 1.00 83.00 84 LEU A N 1
ATOM 638 C CA . LEU A 1 84 ? 6.872 -4.847 -7.455 1.00 83.00 84 LEU A CA 1
ATOM 639 C C . LEU A 1 84 ? 6.937 -4.147 -8.824 1.00 83.00 84 LEU A C 1
ATOM 641 O O . LEU A 1 84 ? 7.196 -4.804 -9.829 1.00 83.00 84 LEU A O 1
ATOM 645 N N . PHE A 1 85 ? 6.692 -2.834 -8.873 1.00 81.38 85 PHE A N 1
ATOM 646 C CA . PHE A 1 85 ? 6.640 -2.056 -10.121 1.00 81.38 85 PHE A CA 1
ATOM 647 C C . PHE A 1 85 ? 7.846 -1.126 -10.331 1.00 81.38 85 PHE A C 1
ATOM 649 O O . PHE A 1 85 ? 7.922 -0.446 -11.356 1.00 81.38 85 PHE A O 1
ATOM 656 N N . TYR A 1 86 ? 8.796 -1.076 -9.395 1.00 83.25 86 TYR A N 1
ATOM 657 C CA . TYR A 1 86 ? 9.993 -0.249 -9.519 1.00 83.25 86 TYR A CA 1
ATOM 658 C C . TYR A 1 86 ? 10.924 -0.770 -10.622 1.00 83.25 86 TYR A C 1
ATOM 660 O O . TYR A 1 86 ? 11.363 -1.920 -10.607 1.00 83.25 86 TYR A O 1
ATOM 668 N N . LYS A 1 87 ? 11.257 0.108 -11.574 1.00 80.31 87 LYS A N 1
ATOM 669 C CA . LYS A 1 87 ? 12.191 -0.164 -12.670 1.00 80.31 87 LYS A CA 1
ATOM 670 C C . LYS A 1 87 ? 13.370 0.813 -12.583 1.00 80.31 87 LYS A C 1
ATOM 672 O O . LYS A 1 87 ? 13.210 1.959 -13.002 1.00 80.31 87 LYS A O 1
ATOM 677 N N . PRO A 1 88 ? 14.533 0.393 -12.055 1.00 77.94 88 PRO A N 1
ATOM 678 C CA . PRO A 1 88 ? 15.705 1.259 -11.987 1.00 77.94 88 PRO A CA 1
ATOM 679 C C . PRO A 1 88 ? 16.310 1.474 -13.379 1.00 77.94 88 PRO A C 1
ATOM 681 O O . PRO A 1 88 ? 16.495 0.521 -14.137 1.00 77.94 88 PRO A O 1
ATOM 684 N N . GLY A 1 89 ? 16.650 2.720 -13.703 1.00 78.44 89 GLY A N 1
ATOM 685 C CA . GLY A 1 89 ? 17.423 3.083 -14.893 1.00 78.44 89 GLY A CA 1
ATOM 686 C C . GLY A 1 89 ? 18.938 3.063 -14.663 1.00 78.44 89 GLY A C 1
ATOM 687 O O . GLY A 1 89 ? 19.702 2.894 -15.610 1.00 78.44 89 GLY A O 1
ATOM 688 N N . SER A 1 90 ? 19.389 3.205 -13.411 1.00 82.62 90 SER A N 1
ATOM 689 C CA . SER A 1 90 ? 20.808 3.250 -13.025 1.00 82.62 90 SER A CA 1
ATOM 690 C C . SER A 1 90 ? 21.046 2.649 -11.636 1.00 82.62 90 SER A C 1
ATOM 692 O O . SER A 1 90 ? 20.171 2.692 -10.772 1.00 82.62 90 SER A O 1
ATOM 694 N N . SER A 1 91 ? 22.259 2.149 -11.376 1.00 80.81 91 SER A N 1
ATOM 695 C CA . SER A 1 91 ? 22.656 1.613 -10.063 1.00 80.81 91 SER A CA 1
ATOM 696 C C . SER A 1 91 ? 22.525 2.638 -8.928 1.00 80.81 91 SER A C 1
ATOM 698 O O . SER A 1 91 ? 22.217 2.266 -7.798 1.00 80.81 91 SER A O 1
ATOM 700 N N . ASN A 1 92 ? 22.709 3.932 -9.218 1.00 85.62 92 ASN A N 1
ATOM 701 C CA . ASN A 1 92 ? 22.554 4.995 -8.216 1.00 85.62 92 ASN A CA 1
ATOM 702 C C . ASN A 1 92 ? 21.095 5.156 -7.765 1.00 85.62 92 ASN A C 1
ATOM 704 O O . ASN A 1 92 ? 20.839 5.445 -6.598 1.00 85.62 92 ASN A O 1
ATOM 708 N N . GLU A 1 93 ? 20.135 4.938 -8.666 1.00 84.06 93 GLU A N 1
ATOM 709 C CA . GLU A 1 93 ? 18.708 5.049 -8.349 1.00 84.06 93 GLU A CA 1
ATOM 710 C C . GLU A 1 93 ? 18.270 3.955 -7.379 1.00 84.06 93 GLU A C 1
ATOM 712 O O . GLU A 1 93 ? 17.469 4.228 -6.489 1.00 84.06 93 GLU A O 1
ATOM 717 N N . VAL A 1 94 ? 18.847 2.754 -7.490 1.00 84.62 94 VAL A N 1
ATOM 718 C CA . VAL A 1 94 ? 18.569 1.637 -6.575 1.00 84.62 94 VAL A CA 1
ATOM 719 C C . VAL A 1 94 ? 18.967 2.003 -5.147 1.00 84.62 94 VAL A C 1
ATOM 721 O O . VAL A 1 94 ? 18.206 1.771 -4.211 1.00 84.62 94 VAL A O 1
ATOM 724 N N . ILE A 1 95 ? 20.141 2.615 -4.969 1.00 86.06 95 ILE A N 1
ATOM 725 C CA . ILE A 1 95 ? 20.620 3.043 -3.648 1.00 86.06 95 ILE A CA 1
ATOM 726 C C . ILE A 1 95 ? 19.687 4.110 -3.069 1.00 86.06 95 ILE A C 1
ATOM 728 O O . ILE A 1 95 ? 19.258 3.994 -1.922 1.00 86.06 95 ILE A O 1
ATOM 732 N N . ILE A 1 96 ? 19.330 5.121 -3.867 1.00 88.25 96 ILE A N 1
ATOM 733 C CA . ILE A 1 96 ? 18.405 6.184 -3.448 1.00 88.25 96 ILE A CA 1
ATOM 734 C C . ILE A 1 96 ? 17.043 5.592 -3.071 1.00 88.25 96 ILE A C 1
ATOM 736 O O . ILE A 1 96 ? 16.493 5.940 -2.030 1.00 88.25 96 ILE A O 1
ATOM 740 N N . TYR A 1 97 ? 16.523 4.665 -3.874 1.00 88.19 97 TYR A N 1
ATOM 741 C CA . TYR A 1 97 ? 15.255 3.989 -3.621 1.00 88.19 97 TYR A CA 1
ATOM 742 C C . TYR A 1 97 ? 15.245 3.275 -2.264 1.00 88.19 97 TYR A C 1
ATOM 744 O O . TYR A 1 97 ? 14.348 3.504 -1.453 1.00 88.19 97 TYR A O 1
ATOM 752 N N . TRP A 1 98 ? 16.272 2.473 -1.972 1.00 88.19 98 TRP A N 1
ATOM 753 C CA . TRP A 1 98 ? 16.379 1.777 -0.688 1.00 88.19 98 TRP A CA 1
ATOM 754 C C . TRP A 1 98 ? 16.512 2.733 0.498 1.00 88.19 98 TRP A C 1
ATOM 756 O O . TRP A 1 98 ? 15.892 2.501 1.537 1.00 88.19 98 TRP A O 1
ATOM 766 N N . LEU A 1 99 ? 17.266 3.826 0.346 1.00 91.56 99 LEU A N 1
ATOM 767 C CA . LEU A 1 99 ? 17.384 4.855 1.381 1.00 91.56 99 LEU A CA 1
ATOM 768 C C . LEU A 1 99 ? 16.038 5.534 1.664 1.00 91.56 99 LEU A C 1
ATOM 770 O O . LEU A 1 99 ? 15.680 5.718 2.826 1.00 91.56 99 LEU A O 1
ATOM 774 N N . LEU A 1 100 ? 15.270 5.860 0.621 1.00 91.88 100 LEU A N 1
ATOM 775 C CA . LEU A 1 100 ? 13.934 6.441 0.763 1.00 91.88 100 LEU A CA 1
ATOM 776 C C . LEU A 1 100 ? 12.955 5.460 1.417 1.00 91.88 100 LEU A C 1
ATOM 778 O O . LEU A 1 100 ? 12.210 5.852 2.316 1.00 91.88 100 LEU A O 1
ATOM 782 N N . MET A 1 101 ? 12.994 4.182 1.032 1.00 91.25 101 MET A N 1
ATOM 783 C CA . MET A 1 101 ? 12.179 3.140 1.661 1.00 91.25 101 MET A CA 1
ATOM 784 C C . MET A 1 101 ? 12.505 2.994 3.150 1.00 91.25 101 MET A C 1
ATOM 786 O O . MET A 1 101 ? 11.590 2.991 3.974 1.00 91.25 101 MET A O 1
ATOM 790 N N . ALA A 1 102 ? 13.788 2.965 3.516 1.00 91.50 102 ALA A N 1
ATOM 791 C CA . ALA A 1 102 ? 14.212 2.911 4.912 1.00 91.50 102 ALA A CA 1
ATOM 792 C C . ALA A 1 102 ? 13.758 4.150 5.702 1.00 91.50 102 ALA A C 1
ATOM 794 O O . ALA A 1 102 ? 13.170 4.012 6.772 1.00 91.50 102 ALA A O 1
ATOM 795 N N . ALA A 1 103 ? 13.961 5.355 5.161 1.00 92.69 103 ALA A N 1
ATOM 796 C CA . ALA A 1 103 ? 13.527 6.599 5.799 1.00 92.69 103 ALA A CA 1
ATOM 797 C C . ALA A 1 103 ? 12.003 6.649 6.003 1.00 92.69 103 ALA A C 1
ATOM 799 O O . ALA A 1 103 ? 11.529 7.062 7.059 1.00 92.69 103 ALA A O 1
ATOM 800 N N . SER A 1 104 ? 11.229 6.184 5.019 1.00 91.50 104 SER A N 1
ATOM 801 C CA . SER A 1 104 ? 9.768 6.133 5.118 1.00 91.50 104 SER A CA 1
ATOM 802 C C . SER A 1 104 ? 9.278 5.137 6.175 1.00 91.50 104 SER A C 1
ATOM 804 O O . SER A 1 104 ? 8.321 5.431 6.886 1.00 91.50 104 SER A O 1
ATOM 806 N N . LEU A 1 105 ? 9.969 4.005 6.346 1.00 91.38 105 LEU A N 1
ATOM 807 C CA . LEU A 1 105 ? 9.664 3.029 7.392 1.00 91.38 105 LEU A CA 1
ATOM 808 C C . LEU A 1 105 ? 9.875 3.622 8.792 1.00 91.38 105 LEU A C 1
ATOM 810 O O . LEU A 1 105 ? 9.030 3.429 9.661 1.00 91.38 105 LEU A O 1
ATOM 814 N N . PHE A 1 106 ? 10.955 4.387 8.989 1.00 90.31 106 PHE A N 1
ATOM 815 C CA . PHE A 1 106 ? 11.223 5.096 10.248 1.00 90.31 106 PHE A CA 1
ATOM 816 C C . PHE A 1 106 ? 10.164 6.142 10.604 1.00 90.31 106 PHE A C 1
ATOM 818 O O . PHE A 1 106 ? 9.991 6.440 11.776 1.00 90.31 106 PHE A O 1
ATOM 825 N N . LEU A 1 107 ? 9.474 6.719 9.618 1.00 88.00 107 LEU A N 1
ATOM 826 C CA . LEU A 1 107 ? 8.397 7.681 9.868 1.00 88.00 107 LEU A CA 1
ATOM 827 C C . LEU A 1 107 ? 7.118 6.975 10.350 1.00 88.00 107 LEU A C 1
ATOM 829 O O . LEU A 1 107 ? 6.350 7.535 11.125 1.00 88.00 107 LEU A O 1
ATOM 833 N N . VAL A 1 108 ? 6.871 5.756 9.865 1.00 84.81 108 VAL A N 1
ATOM 834 C CA . VAL A 1 108 ? 5.620 5.020 10.106 1.00 84.81 108 VAL A CA 1
ATOM 835 C C . VAL A 1 108 ? 5.623 4.244 11.429 1.00 84.81 108 VAL A C 1
ATOM 837 O O . VAL A 1 108 ? 4.541 3.988 11.964 1.00 84.81 108 VAL A O 1
ATOM 840 N N . ILE A 1 109 ? 6.799 3.860 11.938 1.00 82.69 109 ILE A N 1
ATOM 841 C CA . ILE A 1 109 ? 6.993 3.156 13.222 1.00 82.69 109 ILE A CA 1
ATOM 842 C C . ILE A 1 109 ? 7.184 4.169 14.350 1.00 82.69 109 ILE A C 1
ATOM 844 O O . ILE A 1 109 ? 6.501 4.006 15.387 1.00 82.69 109 ILE A O 1
#

Radius of gyration: 18.59 Å; chains: 1; bounding box: 55×24×53 Å

pLDDT: mean 78.56, std 13.54, range [39.41, 92.69]

Secondary structure (DSSP, 8-state):
-----S-------SS-TTS-HHHHHHHHHHHHHHHHHHHHHHHHHHHHHHT-EEPPPTT-S--S-EE-THHHHHHHHHHHHHHHH---SSHHHHHHHHHHHHHHHHHH-